Protein AF-K1ZQH6-F1 (afdb_monomer)

Solvent-accessible surface area (backbone atoms only — not comparable to full-atom values): 9332 Å² total; per-residue (Å²): 112,68,48,61,53,47,40,69,63,75,74,43,60,56,87,52,46,42,58,53,51,51,49,51,51,51,54,51,51,49,53,49,52,50,52,50,52,51,50,52,52,48,38,56,71,77,46,41,69,78,79,66,68,82,82,70,92,62,77,78,71,56,63,78,74,48,47,60,57,56,50,51,53,50,51,47,43,30,69,73,46,50,68,69,58,80,89,64,76,47,78,62,54,52,49,26,56,75,70,65,44,54,77,60,64,73,70,72,76,58,100,73,62,81,43,56,95,34,39,41,100,88,47,92,48,67,59,62,19,29,37,51,44,40,50,53,50,51,52,53,55,50,50,52,53,52,50,52,52,52,54,54,50,56,61,74,78,106

Structure (mmCIF, N/CA/C/O backbone):
data_AF-K1ZQH6-F1
#
_entry.id   AF-K1ZQH6-F1
#
loop_
_atom_site.group_PDB
_atom_site.id
_atom_site.type_symbol
_atom_site.label_atom_id
_atom_site.label_alt_id
_atom_site.label_comp_id
_atom_site.label_asym_id
_atom_site.label_entity_id
_atom_site.label_seq_id
_atom_site.pdbx_PDB_ins_code
_atom_site.Cartn_x
_atom_site.Cartn_y
_atom_site.Cartn_z
_atom_site.occupancy
_atom_site.B_iso_or_equiv
_atom_site.auth_seq_id
_atom_site.auth_comp_id
_atom_site.auth_asym_id
_atom_site.auth_atom_id
_atom_site.pdbx_PDB_model_num
ATOM 1 N N . MET A 1 1 ? 2.237 8.473 -9.699 1.00 52.34 1 MET A N 1
ATOM 2 C CA . MET A 1 1 ? 3.305 9.483 -9.895 1.00 52.34 1 MET A CA 1
ATOM 3 C C . MET A 1 1 ? 4.466 8.962 -10.744 1.00 52.34 1 MET A C 1
ATOM 5 O O . MET A 1 1 ? 4.868 9.684 -11.643 1.00 52.34 1 MET A O 1
ATOM 9 N N . CYS A 1 2 ? 4.943 7.722 -10.564 1.00 55.31 2 CYS A N 1
ATOM 10 C CA . CYS A 1 2 ? 6.071 7.179 -11.346 1.00 55.31 2 CYS A CA 1
ATOM 11 C C . CYS A 1 2 ? 5.850 7.151 -12.872 1.00 55.31 2 CYS A C 1
ATOM 13 O O . CYS A 1 2 ? 6.738 7.554 -13.609 1.00 55.31 2 CYS A O 1
ATOM 15 N N . ALA A 1 3 ? 4.654 6.781 -13.353 1.00 56.84 3 ALA A N 1
ATOM 16 C CA . ALA A 1 3 ? 4.345 6.769 -14.792 1.00 56.84 3 ALA A CA 1
ATOM 17 C C . ALA A 1 3 ? 4.436 8.161 -15.449 1.00 56.84 3 ALA A C 1
ATOM 19 O O . ALA A 1 3 ? 4.923 8.288 -16.565 1.00 56.84 3 ALA A O 1
ATOM 20 N N . GLY A 1 4 ? 4.002 9.210 -14.741 1.00 56.69 4 GLY A N 1
ATOM 21 C CA . GLY A 1 4 ? 4.079 10.586 -15.238 1.00 56.69 4 GLY A CA 1
ATOM 22 C C . GLY A 1 4 ? 5.514 11.106 -15.293 1.00 56.69 4 GLY A C 1
ATOM 23 O O . GLY A 1 4 ? 5.867 11.794 -16.239 1.00 56.69 4 GLY A O 1
ATOM 24 N N . LEU A 1 5 ? 6.356 10.734 -14.322 1.00 63.59 5 LEU A N 1
ATOM 25 C CA . LEU A 1 5 ? 7.774 11.109 -14.302 1.00 63.59 5 LEU A CA 1
ATOM 26 C C . LEU A 1 5 ? 8.579 10.392 -15.400 1.00 63.59 5 LEU A C 1
ATOM 28 O O . LEU A 1 5 ? 9.369 11.042 -16.073 1.00 63.59 5 LEU A O 1
ATOM 32 N N . LEU A 1 6 ? 8.326 9.097 -15.628 1.00 62.53 6 LEU A N 1
ATOM 33 C CA . LEU A 1 6 ? 8.947 8.298 -16.702 1.00 62.53 6 LEU A CA 1
ATOM 34 C C . LEU A 1 6 ? 8.568 8.767 -18.107 1.00 62.53 6 LEU A C 1
ATOM 36 O O . LEU A 1 6 ? 9.364 8.700 -19.039 1.00 62.53 6 LEU A O 1
ATOM 40 N N . ALA A 1 7 ? 7.332 9.222 -18.268 1.00 56.56 7 ALA A N 1
ATOM 41 C CA . ALA A 1 7 ? 6.859 9.692 -19.556 1.00 56.56 7 ALA A CA 1
ATOM 42 C C . ALA A 1 7 ? 7.233 11.169 -19.811 1.00 56.56 7 ALA A C 1
ATOM 44 O O . ALA A 1 7 ? 7.323 11.589 -20.960 1.00 56.56 7 ALA A O 1
ATOM 45 N N . LEU A 1 8 ? 7.528 11.945 -18.758 1.00 63.69 8 LEU A N 1
ATOM 46 C CA . LEU A 1 8 ? 8.132 13.281 -18.860 1.00 63.69 8 LEU A CA 1
ATOM 47 C C . LEU A 1 8 ? 9.655 13.240 -19.069 1.00 63.69 8 LEU A C 1
ATOM 49 O O . LEU A 1 8 ? 10.210 14.211 -19.578 1.00 63.69 8 LEU A O 1
ATOM 53 N N . SER A 1 9 ? 10.341 12.145 -18.716 1.00 65.12 9 SER A N 1
ATOM 54 C CA . SER A 1 9 ? 11.794 12.008 -18.912 1.00 65.12 9 SER A CA 1
ATOM 55 C C . SER A 1 9 ? 12.209 11.725 -20.359 1.00 65.12 9 SER A C 1
ATOM 57 O O . SER A 1 9 ? 13.403 11.628 -20.628 1.00 65.12 9 SER A O 1
ATOM 59 N N . ASN A 1 10 ? 11.258 11.622 -21.300 1.00 65.94 10 ASN A N 1
ATOM 60 C CA . ASN A 1 10 ? 11.498 11.338 -22.725 1.00 65.94 10 ASN A CA 1
ATOM 61 C C . ASN A 1 10 ? 12.263 10.018 -22.982 1.00 65.94 10 ASN A C 1
ATOM 63 O O . ASN A 1 10 ? 12.812 9.801 -24.058 1.00 65.94 10 ASN A O 1
ATOM 67 N N . THR A 1 11 ? 12.318 9.139 -21.976 1.00 67.88 11 THR A N 1
ATOM 68 C CA . THR A 1 11 ? 13.038 7.859 -22.009 1.00 67.88 11 THR A CA 1
ATOM 69 C C . THR A 1 11 ? 12.172 6.712 -22.525 1.00 67.88 11 THR A C 1
ATOM 71 O O . THR A 1 11 ? 12.709 5.740 -23.044 1.00 67.88 11 THR A O 1
ATOM 74 N N . VAL A 1 12 ? 10.845 6.797 -22.364 1.00 66.31 12 VAL A N 1
ATOM 75 C CA . VAL A 1 12 ? 9.871 5.795 -22.828 1.00 66.31 12 VAL A CA 1
ATOM 76 C C . VAL A 1 12 ? 8.623 6.514 -23.339 1.00 66.31 12 VAL A C 1
ATOM 78 O O . VAL A 1 12 ? 8.140 7.445 -22.693 1.00 66.31 12 VAL A O 1
ATOM 81 N N . ASP A 1 13 ? 8.082 6.064 -24.473 1.00 73.75 13 ASP A N 1
ATOM 82 C CA . ASP A 1 13 ? 6.865 6.630 -25.056 1.00 73.75 13 ASP A CA 1
ATOM 83 C C . ASP A 1 13 ? 5.675 6.572 -24.088 1.00 73.75 13 ASP A C 1
ATOM 85 O O . ASP A 1 13 ? 5.386 5.542 -23.463 1.00 73.75 13 ASP A O 1
ATOM 89 N N . TRP A 1 14 ? 4.916 7.674 -24.028 1.00 68.81 14 TRP A N 1
ATOM 90 C CA . TRP A 1 14 ? 3.708 7.796 -23.200 1.00 68.81 14 TRP A CA 1
ATOM 91 C C . TRP A 1 14 ? 2.701 6.672 -23.485 1.00 68.81 14 TRP A C 1
ATOM 93 O O . TRP A 1 14 ? 2.070 6.143 -22.570 1.00 68.81 14 TRP A O 1
ATOM 103 N N . GLY A 1 15 ? 2.601 6.261 -24.754 1.00 75.44 15 GLY A N 1
ATOM 104 C CA . GLY A 1 15 ? 1.728 5.179 -25.209 1.00 75.44 15 GLY A CA 1
ATOM 105 C C . GLY A 1 15 ? 2.089 3.793 -24.669 1.00 75.44 15 GLY A C 1
ATOM 106 O O . GLY A 1 15 ? 1.273 2.887 -24.783 1.00 75.44 15 GLY A O 1
ATOM 107 N N . ILE A 1 16 ? 3.266 3.623 -24.063 1.00 73.44 16 ILE A N 1
ATOM 108 C CA . ILE A 1 16 ? 3.741 2.345 -23.518 1.00 73.44 16 ILE A CA 1
ATOM 109 C C . ILE A 1 16 ? 3.821 2.417 -21.992 1.00 73.44 16 ILE A C 1
ATOM 111 O O . ILE A 1 16 ? 3.251 1.571 -21.300 1.00 73.44 16 ILE A O 1
ATOM 115 N N . ALA A 1 17 ? 4.465 3.454 -21.451 1.00 72.56 17 ALA A N 1
ATOM 116 C CA . ALA A 1 17 ? 4.683 3.588 -20.010 1.00 72.56 17 ALA A CA 1
ATOM 117 C C . ALA A 1 17 ? 3.370 3.737 -19.223 1.00 72.56 17 ALA A C 1
ATOM 119 O O . ALA A 1 17 ? 3.199 3.133 -18.160 1.00 72.56 17 ALA A O 1
ATOM 120 N N . PHE A 1 18 ? 2.426 4.523 -19.748 1.00 77.56 18 PHE A N 1
ATOM 121 C CA . PHE A 1 18 ? 1.151 4.771 -19.082 1.00 77.56 18 PHE A CA 1
ATOM 122 C C . PHE A 1 18 ? 0.270 3.513 -18.982 1.00 77.56 18 PHE A C 1
ATOM 124 O O . PHE A 1 18 ? -0.090 3.155 -17.858 1.00 77.56 18 PHE A O 1
ATOM 131 N N . PRO A 1 19 ? -0.066 2.803 -20.080 1.00 79.56 19 PRO A N 1
ATOM 132 C CA . PRO A 1 19 ? -0.894 1.602 -19.987 1.00 79.56 19 PRO A CA 1
ATOM 133 C C . PRO A 1 19 ? -0.204 0.461 -19.234 1.00 79.56 19 PRO A C 1
ATOM 135 O O . PRO A 1 19 ? -0.890 -0.270 -18.524 1.00 79.56 19 PRO A O 1
ATOM 138 N N . ALA A 1 20 ? 1.126 0.334 -19.311 1.00 76.94 20 ALA A N 1
ATOM 139 C CA . ALA A 1 20 ? 1.860 -0.652 -18.519 1.00 76.94 20 ALA A CA 1
ATOM 140 C C . ALA A 1 20 ? 1.685 -0.409 -17.010 1.00 76.94 20 ALA A C 1
ATOM 142 O O . ALA A 1 20 ? 1.255 -1.301 -16.276 1.00 76.94 20 ALA A O 1
ATOM 143 N N . MET A 1 21 ? 1.937 0.819 -16.543 1.00 77.94 21 MET A N 1
ATOM 144 C CA . MET A 1 21 ? 1.803 1.158 -15.123 1.00 77.94 21 MET A CA 1
ATOM 145 C C . MET A 1 21 ? 0.355 1.131 -14.642 1.00 77.94 21 MET A C 1
ATOM 147 O O . MET A 1 21 ? 0.084 0.607 -13.559 1.00 77.94 21 MET A O 1
ATOM 151 N N . ALA A 1 22 ? -0.573 1.667 -15.437 1.00 80.81 22 ALA A N 1
ATOM 152 C CA . ALA A 1 22 ? -1.996 1.644 -15.125 1.00 80.81 22 ALA A CA 1
ATOM 153 C C . ALA A 1 22 ? -2.541 0.209 -15.087 1.00 80.81 22 ALA A C 1
ATOM 155 O O . ALA A 1 22 ? -3.301 -0.121 -14.184 1.00 80.81 22 ALA A O 1
ATOM 156 N N . GLY A 1 23 ? -2.118 -0.658 -16.012 1.00 83.25 23 GLY A N 1
ATOM 157 C CA . GLY A 1 23 ? -2.532 -2.059 -16.068 1.00 83.25 23 GLY A CA 1
ATOM 158 C C . GLY A 1 23 ? -2.061 -2.861 -14.856 1.00 83.25 23 GLY A C 1
ATOM 159 O O . GLY A 1 23 ? -2.865 -3.546 -14.224 1.00 83.25 23 GLY A O 1
ATOM 160 N N . VAL A 1 24 ? -0.788 -2.722 -14.472 1.00 78.81 24 VAL A N 1
ATOM 161 C CA . VAL A 1 24 ? -0.254 -3.375 -13.266 1.00 78.81 24 VAL A CA 1
ATOM 162 C C . VAL A 1 24 ? -0.976 -2.874 -12.010 1.00 78.81 24 VAL A C 1
ATOM 164 O O . VAL A 1 24 ? -1.400 -3.686 -11.191 1.00 78.81 24 VAL A O 1
ATOM 167 N N . HIS A 1 25 ? -1.197 -1.561 -11.876 1.00 79.50 25 HIS A N 1
ATOM 168 C CA . HIS A 1 25 ? -1.923 -1.008 -10.724 1.00 79.50 25 HIS A CA 1
ATOM 169 C C . HIS A 1 25 ? -3.396 -1.418 -10.701 1.00 79.50 25 HIS A C 1
ATOM 171 O O . HIS A 1 25 ? -3.935 -1.661 -9.627 1.00 79.50 25 HIS A O 1
ATOM 177 N N . ALA A 1 26 ? -4.048 -1.530 -11.859 1.00 84.19 26 ALA A N 1
ATOM 178 C CA . ALA A 1 26 ? -5.420 -2.014 -11.942 1.00 84.19 26 ALA A CA 1
ATOM 179 C C . ALA A 1 26 ? -5.522 -3.475 -11.486 1.00 84.19 26 ALA A C 1
ATOM 181 O O . ALA A 1 26 ? -6.443 -3.824 -10.750 1.00 84.19 26 ALA A O 1
ATOM 182 N N . LEU A 1 27 ? -4.558 -4.319 -11.869 1.00 84.44 27 LEU A N 1
ATOM 183 C CA . LEU A 1 27 ? -4.507 -5.713 -11.433 1.00 84.44 27 LEU A CA 1
ATOM 184 C C . LEU A 1 27 ? -4.261 -5.830 -9.921 1.00 84.44 27 LEU A C 1
ATOM 186 O O . LEU A 1 27 ? -4.960 -6.586 -9.247 1.00 84.44 27 LEU A O 1
ATOM 190 N N . ILE A 1 28 ? -3.310 -5.057 -9.385 1.00 84.00 28 ILE A N 1
ATOM 191 C CA . ILE A 1 28 ? -3.037 -5.000 -7.940 1.00 84.00 28 ILE A CA 1
ATOM 192 C C . ILE A 1 28 ? -4.284 -4.516 -7.191 1.00 84.00 28 ILE A C 1
ATOM 194 O O . ILE A 1 28 ? -4.747 -5.192 -6.274 1.00 84.00 28 ILE A O 1
ATOM 198 N N . GLY A 1 29 ? -4.885 -3.410 -7.636 1.00 86.75 29 GLY A N 1
ATOM 199 C CA . GLY A 1 29 ? -6.087 -2.842 -7.028 1.00 86.75 29 GLY A CA 1
ATOM 200 C C . GLY A 1 29 ? -7.287 -3.791 -7.070 1.00 86.75 29 GLY A C 1
ATOM 201 O O . GLY A 1 29 ? -8.068 -3.834 -6.124 1.00 86.75 29 GLY A O 1
ATOM 202 N N . MET A 1 30 ? -7.419 -4.608 -8.120 1.00 92.94 30 MET A N 1
ATOM 203 C CA . MET A 1 30 ? -8.435 -5.663 -8.1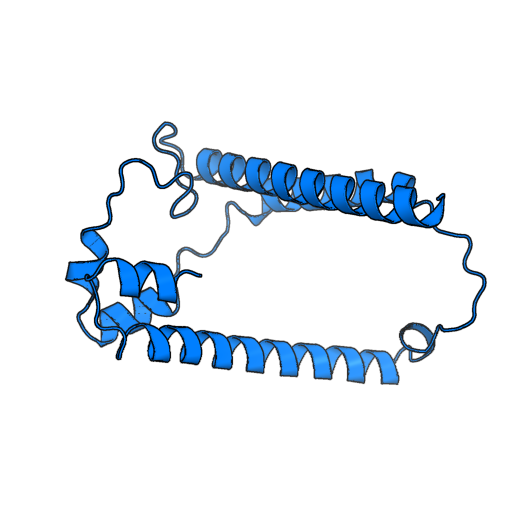81 1.00 92.94 30 MET A CA 1
ATOM 204 C C . MET A 1 30 ? -8.200 -6.734 -7.109 1.00 92.94 30 MET A C 1
ATOM 206 O O . MET A 1 30 ? -9.139 -7.139 -6.425 1.00 92.94 30 MET A O 1
ATOM 210 N N . GLY A 1 31 ? -6.953 -7.181 -6.939 1.00 90.69 31 GLY A N 1
ATOM 211 C CA . GLY A 1 31 ? -6.585 -8.134 -5.892 1.00 90.69 31 GLY A CA 1
ATOM 212 C C . GLY A 1 31 ? -6.880 -7.593 -4.493 1.00 90.69 31 GLY A C 1
ATOM 213 O O . GLY A 1 31 ? -7.512 -8.277 -3.688 1.00 90.69 31 GLY A O 1
ATOM 214 N N . GLU A 1 32 ? -6.499 -6.343 -4.230 1.00 91.31 32 GLU A N 1
ATOM 215 C CA . GLU A 1 32 ? -6.800 -5.659 -2.970 1.00 91.31 32 GLU A CA 1
ATOM 216 C C . GLU A 1 32 ? -8.308 -5.546 -2.736 1.00 91.31 32 GLU A C 1
ATOM 218 O O . GLU A 1 32 ? -8.785 -5.936 -1.672 1.00 91.31 32 GLU A O 1
ATOM 223 N N . ALA A 1 33 ? -9.081 -5.113 -3.736 1.00 91.50 33 ALA A N 1
ATOM 224 C CA . ALA A 1 33 ? -10.534 -5.004 -3.628 1.00 91.50 33 ALA A CA 1
ATOM 225 C C . ALA A 1 33 ? -11.192 -6.354 -3.301 1.00 91.50 33 ALA A C 1
ATOM 227 O O . ALA A 1 33 ? -12.075 -6.422 -2.440 1.00 91.50 33 ALA A O 1
ATOM 228 N N . LEU A 1 34 ? -10.739 -7.441 -3.934 1.00 96.25 34 LEU A N 1
ATOM 229 C CA . LEU A 1 34 ? -11.225 -8.789 -3.643 1.00 96.25 34 LEU A CA 1
ATOM 230 C C . LEU A 1 34 ? -10.892 -9.207 -2.208 1.00 96.25 34 LEU A C 1
ATOM 232 O O . LEU A 1 34 ? -11.794 -9.633 -1.482 1.00 96.25 34 LEU A O 1
ATOM 236 N N . ILE A 1 35 ? -9.644 -9.028 -1.768 1.00 94.44 35 ILE A N 1
ATOM 237 C CA . ILE A 1 35 ? -9.21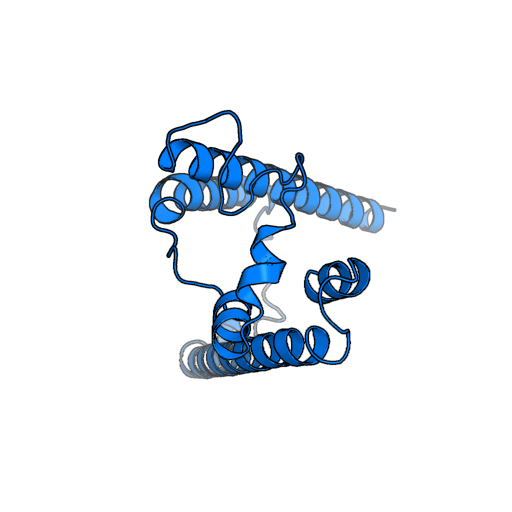7 -9.348 -0.398 1.00 94.44 35 ILE A CA 1
ATOM 238 C C . ILE A 1 35 ? -10.024 -8.533 0.620 1.00 94.44 35 ILE A C 1
ATOM 240 O O . ILE A 1 35 ? -10.569 -9.096 1.571 1.00 94.44 35 ILE A O 1
ATOM 244 N N . THR A 1 36 ? -10.167 -7.225 0.407 1.00 93.44 36 THR A N 1
ATOM 245 C CA . THR A 1 36 ? -10.952 -6.343 1.276 1.00 93.44 36 THR A CA 1
ATOM 246 C C . THR A 1 36 ? -12.414 -6.773 1.326 1.00 93.44 36 THR A C 1
ATOM 248 O O . THR A 1 36 ? -12.976 -6.880 2.416 1.00 93.44 36 THR A O 1
ATOM 251 N N . SER A 1 37 ? -13.030 -7.079 0.181 1.00 93.31 37 SER A N 1
ATOM 252 C CA . SER A 1 37 ? -14.422 -7.537 0.135 1.00 93.31 37 SER A CA 1
ATOM 253 C C . SER A 1 37 ? -14.621 -8.852 0.893 1.00 93.31 37 SER A C 1
ATOM 255 O O . SER A 1 37 ? -15.605 -8.997 1.622 1.00 93.31 37 SER A O 1
ATOM 257 N N . LEU A 1 38 ? -13.664 -9.781 0.800 1.00 94.19 38 LEU A N 1
ATOM 258 C CA . LEU A 1 38 ? -13.693 -11.052 1.516 1.00 94.19 38 LEU A CA 1
ATOM 259 C C . LEU A 1 38 ? -13.569 -10.837 3.027 1.00 94.19 38 LEU A C 1
ATOM 261 O O . LEU A 1 38 ? -14.350 -11.409 3.786 1.00 94.19 38 LEU A O 1
ATOM 265 N N . ILE A 1 39 ? -12.639 -9.982 3.460 1.00 94.69 39 ILE A N 1
ATOM 266 C CA . ILE A 1 39 ? -12.453 -9.636 4.875 1.00 94.69 39 ILE A CA 1
ATOM 267 C C . ILE A 1 39 ? -13.714 -8.973 5.430 1.00 94.69 39 ILE A C 1
ATOM 269 O O . ILE A 1 39 ? -14.216 -9.404 6.466 1.00 94.69 39 ILE A O 1
ATOM 273 N N . ILE A 1 40 ? -14.267 -7.972 4.737 1.00 92.75 40 ILE A N 1
ATOM 274 C CA . ILE A 1 40 ? -15.501 -7.296 5.164 1.00 92.75 40 ILE A CA 1
ATOM 275 C C . ILE A 1 40 ? -16.653 -8.301 5.238 1.00 92.75 40 ILE A C 1
ATOM 277 O O . ILE A 1 40 ? -17.373 -8.334 6.233 1.00 92.75 40 ILE A O 1
ATOM 281 N N . THR A 1 41 ? -16.799 -9.169 4.236 1.00 92.06 41 THR A N 1
ATOM 282 C CA . THR A 1 41 ? -17.843 -10.203 4.224 1.00 92.06 41 THR A CA 1
ATOM 283 C C . THR A 1 41 ? -17.677 -11.179 5.390 1.00 92.06 41 THR A C 1
ATOM 285 O O . THR A 1 41 ? -18.653 -11.494 6.067 1.00 92.06 41 THR A O 1
ATOM 288 N N . ALA A 1 42 ? -16.455 -11.633 5.675 1.00 91.12 42 ALA A N 1
ATOM 289 C CA . ALA A 1 42 ? -16.169 -12.507 6.810 1.00 91.12 42 ALA A CA 1
ATOM 290 C C . ALA A 1 42 ? -16.455 -11.815 8.152 1.00 91.12 42 ALA A C 1
ATOM 292 O O . ALA A 1 42 ? -17.085 -12.409 9.027 1.00 91.12 42 ALA A O 1
ATOM 293 N N . LEU A 1 43 ? -16.073 -10.544 8.306 1.00 91.81 43 LEU A N 1
ATOM 294 C CA . LEU A 1 43 ? -16.375 -9.754 9.501 1.00 91.81 43 LEU A CA 1
ATOM 295 C C . LEU A 1 43 ? -17.882 -9.580 9.695 1.00 91.81 43 LEU A C 1
ATOM 297 O O . LEU A 1 43 ? -18.370 -9.797 10.798 1.00 91.81 43 LEU A O 1
ATOM 301 N N . LEU A 1 44 ? -18.633 -9.301 8.628 1.00 91.12 44 LEU A N 1
ATOM 302 C CA . LEU A 1 44 ? -20.096 -9.222 8.677 1.00 91.12 44 LEU A CA 1
ATOM 303 C C . LEU A 1 44 ? -20.759 -10.553 9.067 1.00 91.12 44 LEU A C 1
ATOM 305 O O . LEU A 1 44 ? -21.869 -10.551 9.591 1.00 91.12 44 LEU A O 1
ATOM 309 N N . ARG A 1 45 ? -20.097 -11.692 8.833 1.00 91.25 45 ARG A N 1
ATOM 310 C CA . ARG A 1 45 ? -20.591 -13.020 9.231 1.00 91.25 45 ARG A CA 1
ATOM 311 C C . ARG A 1 45 ? -20.210 -13.403 10.662 1.00 91.25 45 ARG A C 1
ATOM 313 O O . ARG A 1 45 ? -21.005 -14.060 11.324 1.00 91.25 45 ARG A O 1
ATOM 320 N N . ILE A 1 46 ? -19.010 -13.037 11.118 1.00 93.75 46 ILE A N 1
ATOM 321 C CA . ILE A 1 46 ? -18.458 -13.474 12.415 1.00 93.75 46 ILE A CA 1
ATOM 322 C C . ILE A 1 46 ? -18.757 -12.458 13.529 1.00 93.75 46 ILE A C 1
ATOM 324 O O . ILE A 1 46 ? -19.060 -12.854 14.652 1.00 93.75 46 ILE A O 1
ATOM 328 N N . ARG A 1 47 ? -18.636 -11.159 13.232 1.00 88.75 47 ARG A N 1
ATOM 329 C CA . ARG A 1 47 ? -18.752 -10.025 14.169 1.00 88.75 47 ARG A CA 1
ATOM 330 C C . ARG A 1 47 ? -19.394 -8.805 13.467 1.00 88.75 47 ARG A C 1
ATOM 332 O O . ARG A 1 47 ? -18.724 -7.773 13.322 1.00 88.75 47 ARG A O 1
ATOM 339 N N . PRO A 1 48 ? -20.652 -8.883 12.984 1.00 82.69 48 PRO A N 1
ATOM 340 C CA . PRO A 1 48 ? -21.308 -7.764 12.292 1.00 82.69 48 PRO A CA 1
ATOM 341 C C . PRO A 1 48 ? -21.323 -6.474 13.121 1.00 82.69 48 PRO A C 1
ATOM 343 O O . PRO A 1 48 ? -21.273 -5.377 12.562 1.00 82.69 48 PRO A O 1
ATOM 346 N N . GLU A 1 49 ? -21.296 -6.598 14.449 1.00 81.50 49 GLU A N 1
ATOM 347 C CA . GLU A 1 49 ? -21.266 -5.483 15.388 1.00 81.50 49 GLU A CA 1
ATOM 348 C C . GLU A 1 49 ? -20.033 -4.573 15.268 1.00 81.50 49 GLU A C 1
ATOM 350 O O . GLU A 1 49 ? -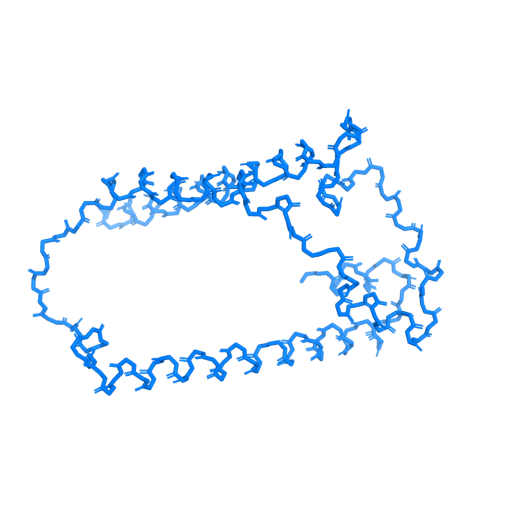20.096 -3.449 15.754 1.00 81.50 49 GLU A O 1
ATOM 355 N N . LEU A 1 50 ? -18.937 -5.021 14.639 1.00 78.38 50 LEU A N 1
ATOM 356 C CA . LEU A 1 50 ? -17.745 -4.194 14.388 1.00 78.38 50 LEU A CA 1
ATOM 357 C C . LEU A 1 50 ? -17.914 -3.259 13.184 1.00 78.38 50 LEU A C 1
ATOM 359 O O . LEU A 1 50 ? -17.229 -2.242 13.092 1.00 78.38 50 LEU A O 1
ATOM 363 N N . VAL A 1 51 ? -18.807 -3.608 12.255 1.00 77.56 51 VAL A N 1
ATOM 364 C CA . VAL A 1 51 ? -19.049 -2.845 11.021 1.00 77.56 51 VAL A CA 1
ATOM 365 C C . VAL A 1 51 ? -20.239 -1.902 11.195 1.00 77.56 51 VAL A C 1
ATOM 367 O O . VAL A 1 51 ? -20.241 -0.802 10.651 1.00 77.56 51 VAL A O 1
ATOM 370 N N . THR A 1 52 ? -21.238 -2.299 11.989 1.00 71.56 52 THR A N 1
ATOM 371 C CA . THR A 1 52 ? -22.476 -1.533 12.204 1.00 71.56 52 THR A CA 1
ATOM 372 C C . THR A 1 52 ? -22.455 -0.641 13.447 1.00 71.56 52 THR A C 1
ATOM 374 O O . THR A 1 52 ? -23.497 -0.106 13.824 1.00 71.56 52 THR A O 1
ATOM 377 N N . SER A 1 53 ? -21.318 -0.491 14.132 1.00 60.19 53 SER A N 1
ATOM 378 C CA . SER A 1 53 ? -21.198 0.362 15.322 1.00 60.19 53 SER A CA 1
ATOM 379 C C . SER A 1 53 ? -21.350 1.846 14.966 1.00 60.19 53 SER A C 1
ATOM 381 O O . SER A 1 53 ? -20.358 2.547 14.790 1.00 60.19 53 SER A O 1
ATOM 383 N N . HIS A 1 54 ? -22.594 2.322 14.854 1.00 56.41 54 HIS A N 1
ATOM 384 C CA . HIS A 1 54 ? -22.901 3.735 14.620 1.00 56.41 54 HIS A CA 1
ATOM 385 C C . HIS A 1 54 ? -23.316 4.505 15.885 1.00 56.41 54 HIS A C 1
ATOM 387 O O . HIS A 1 54 ? -23.182 5.715 15.891 1.00 56.41 54 HIS A O 1
ATOM 393 N N . ASP A 1 55 ? -23.694 3.840 16.989 1.00 55.91 55 ASP A N 1
ATOM 394 C CA . ASP A 1 55 ? -24.236 4.533 18.178 1.00 55.91 55 ASP A CA 1
ATOM 395 C C . ASP A 1 55 ? -23.864 3.877 19.521 1.00 55.91 55 ASP A C 1
ATOM 397 O O . ASP A 1 55 ? -24.701 3.694 20.407 1.00 55.91 55 ASP A O 1
ATOM 401 N N . ARG A 1 56 ? -22.597 3.498 19.726 1.00 53.41 56 ARG A N 1
ATOM 402 C CA . ARG A 1 56 ? -22.113 3.291 21.103 1.00 53.41 56 ARG A CA 1
ATOM 403 C C . ARG A 1 56 ? -21.370 4.548 21.542 1.00 53.41 56 ARG A C 1
ATOM 405 O O . ARG A 1 56 ? -20.434 4.929 20.838 1.00 53.41 56 ARG A O 1
ATOM 412 N N . PRO A 1 57 ? -21.704 5.165 22.694 1.00 53.72 57 PRO A N 1
ATOM 413 C CA . PRO A 1 57 ? -20.805 6.100 23.356 1.00 53.72 57 PRO A CA 1
ATOM 414 C C . PRO A 1 57 ? -19.582 5.305 23.825 1.00 53.72 57 PRO A C 1
ATOM 416 O O . PRO A 1 57 ? -19.472 4.880 24.973 1.00 53.72 57 PRO A O 1
ATOM 419 N N . CYS A 1 58 ? -18.683 5.011 22.889 1.00 56.56 58 CYS A N 1
ATOM 420 C CA . CYS A 1 58 ? -17.378 4.475 23.202 1.00 56.56 58 CYS A CA 1
ATOM 421 C C . CYS A 1 58 ? -16.663 5.551 24.022 1.00 56.56 58 CYS A C 1
ATOM 423 O O . CYS A 1 58 ? -16.682 6.716 23.609 1.00 56.56 58 CYS A O 1
ATOM 425 N N . PRO A 1 59 ? -16.031 5.212 25.162 1.00 59.91 59 PRO A N 1
ATOM 426 C CA . PRO A 1 59 ? -15.129 6.149 25.810 1.00 59.91 59 PRO A CA 1
ATOM 427 C C . PRO A 1 59 ? -14.142 6.585 24.735 1.00 59.91 59 PRO A C 1
ATOM 429 O O . PRO A 1 59 ? -13.510 5.726 24.119 1.00 59.91 59 PRO A O 1
ATOM 432 N N . ALA A 1 60 ? -14.109 7.887 24.432 1.00 60.78 60 ALA A N 1
ATOM 433 C CA . ALA A 1 60 ? -13.250 8.434 23.397 1.00 60.78 60 ALA A CA 1
ATOM 434 C C . ALA A 1 60 ? -11.834 7.950 23.699 1.00 60.78 60 ALA A C 1
ATOM 436 O O . ALA A 1 60 ? -11.211 8.411 24.660 1.00 60.78 60 ALA A O 1
ATOM 437 N N . LEU A 1 61 ? -11.367 6.945 22.949 1.00 60.12 61 LEU A N 1
ATOM 438 C CA . LEU A 1 61 ? -10.031 6.420 23.144 1.00 60.12 61 LEU A CA 1
ATOM 439 C C . LEU A 1 61 ? -9.126 7.623 22.942 1.00 60.12 61 LEU A C 1
ATOM 441 O O . LEU A 1 61 ? -9.211 8.292 21.913 1.00 60.12 61 LEU A O 1
ATOM 445 N N . ASN A 1 62 ? -8.332 7.959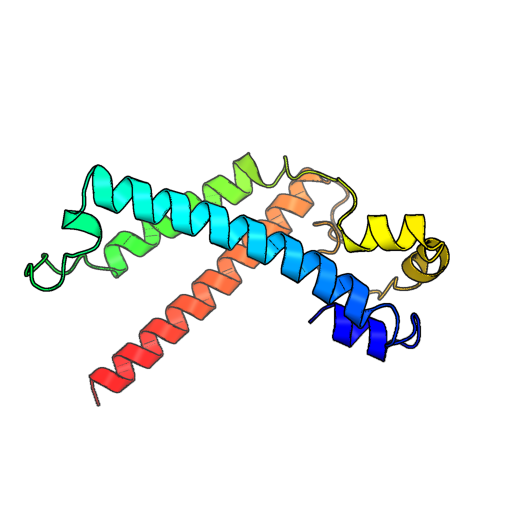 23.953 1.00 69.75 62 ASN A N 1
ATOM 446 C CA . ASN A 1 62 ? -7.479 9.124 23.861 1.00 69.75 62 ASN A CA 1
ATOM 447 C C . ASN A 1 62 ? -6.468 8.849 22.744 1.00 69.75 62 ASN A C 1
ATOM 449 O O . ASN A 1 62 ? -5.488 8.139 22.959 1.00 69.75 62 ASN A O 1
ATOM 453 N N . SER A 1 63 ? -6.703 9.378 21.541 1.00 66.06 63 SER A N 1
ATOM 454 C CA . SER A 1 63 ? -5.859 9.124 20.368 1.00 66.06 63 SER A CA 1
ATOM 455 C C . SER A 1 63 ? -4.401 9.506 20.636 1.00 66.06 63 SER A C 1
ATOM 457 O O . SER A 1 63 ? -3.487 8.914 20.068 1.00 66.06 63 SER A O 1
ATOM 459 N N . ARG A 1 64 ? -4.168 10.438 21.574 1.00 68.19 64 ARG A N 1
ATOM 460 C CA . ARG A 1 64 ? -2.829 10.803 22.055 1.00 68.19 64 ARG A CA 1
ATOM 461 C C . ARG A 1 64 ? -2.166 9.699 22.881 1.00 68.19 64 ARG A C 1
ATOM 463 O O . ARG A 1 64 ? -0.952 9.562 22.816 1.00 68.19 64 ARG A O 1
ATOM 470 N N . ALA A 1 65 ? -2.939 8.907 23.621 1.00 75.31 65 ALA A N 1
ATOM 471 C CA . ALA A 1 65 ? -2.448 7.735 24.344 1.00 75.31 65 ALA A CA 1
ATOM 472 C C . ALA A 1 65 ? -2.188 6.540 23.410 1.00 75.31 65 ALA A C 1
ATOM 474 O O . ALA A 1 65 ? -1.348 5.706 23.726 1.00 75.31 65 ALA A O 1
ATOM 475 N N . LEU A 1 66 ? -2.855 6.472 22.249 1.00 74.56 66 LEU A N 1
ATOM 476 C CA . LEU A 1 66 ? -2.660 5.398 21.264 1.00 74.56 66 LEU A CA 1
ATOM 477 C C . LEU A 1 66 ? -1.481 5.654 20.304 1.00 74.56 66 LEU A C 1
ATOM 479 O O . LEU A 1 66 ? -0.847 4.713 19.828 1.00 74.56 66 LEU A O 1
ATOM 483 N N . ALA A 1 67 ? -1.151 6.926 20.060 1.00 79.00 67 ALA A N 1
ATOM 484 C CA . ALA A 1 67 ? -0.032 7.351 19.218 1.00 79.00 67 ALA A CA 1
ATOM 485 C C . ALA A 1 67 ? 1.326 6.670 19.524 1.00 79.00 67 ALA A C 1
ATOM 487 O O . ALA A 1 67 ? 1.962 6.214 18.570 1.00 79.00 67 ALA A O 1
ATOM 488 N N . PRO A 1 68 ? 1.789 6.536 20.789 1.00 82.88 68 PRO A N 1
ATOM 489 C CA . PRO A 1 68 ? 3.065 5.874 21.071 1.00 82.88 68 PRO A CA 1
ATOM 490 C C . PRO A 1 68 ? 3.055 4.387 20.704 1.00 82.88 68 PRO A C 1
ATOM 492 O O . PRO A 1 68 ? 4.057 3.881 20.208 1.00 82.88 68 PRO A O 1
ATOM 495 N N . TYR A 1 69 ? 1.927 3.690 20.873 1.00 82.62 69 TYR A N 1
ATOM 496 C CA . TYR A 1 69 ? 1.816 2.280 20.490 1.00 82.62 69 TYR A CA 1
ATOM 497 C C . TYR A 1 69 ? 1.922 2.100 18.974 1.00 82.62 69 TYR A C 1
ATOM 499 O O . TYR A 1 69 ? 2.652 1.226 18.512 1.00 82.62 69 TYR A O 1
ATOM 507 N N . GLY A 1 70 ? 1.260 2.962 18.194 1.00 81.81 70 GLY A N 1
ATOM 508 C CA . GLY A 1 70 ? 1.373 2.947 16.732 1.00 81.81 70 GLY A CA 1
ATOM 509 C C . GLY A 1 70 ? 2.800 3.223 16.247 1.00 81.81 70 GLY A C 1
ATOM 510 O O . GLY A 1 70 ? 3.292 2.544 15.341 1.00 81.81 70 GLY A O 1
ATOM 511 N N . LEU A 1 71 ? 3.493 4.167 16.891 1.00 83.94 71 LEU A N 1
ATOM 512 C CA . LEU A 1 71 ? 4.892 4.467 16.588 1.00 83.94 71 LEU A CA 1
ATOM 513 C C . LEU A 1 71 ? 5.814 3.285 16.923 1.00 83.94 71 LEU A C 1
ATOM 515 O O . LEU A 1 71 ? 6.659 2.932 16.106 1.00 83.94 71 LEU A O 1
ATOM 519 N N . LEU A 1 72 ? 5.625 2.643 18.080 1.00 86.50 72 LEU A N 1
ATOM 520 C CA . LEU A 1 72 ? 6.405 1.469 18.488 1.00 86.50 72 LEU A CA 1
ATOM 521 C C . LEU A 1 72 ? 6.219 0.292 17.527 1.00 86.50 72 LEU A C 1
ATOM 523 O O . LEU A 1 72 ? 7.203 -0.329 17.133 1.00 86.50 72 LEU A O 1
ATOM 527 N N . ILE A 1 73 ? 4.981 0.012 17.112 1.00 87.19 73 ILE A N 1
ATOM 528 C CA . ILE A 1 73 ? 4.689 -1.048 16.135 1.00 87.19 73 ILE A CA 1
ATOM 529 C C . ILE A 1 73 ? 5.374 -0.739 14.800 1.00 87.19 73 ILE A C 1
ATOM 531 O O . ILE A 1 73 ? 6.033 -1.609 14.233 1.00 87.19 73 ILE A O 1
ATOM 535 N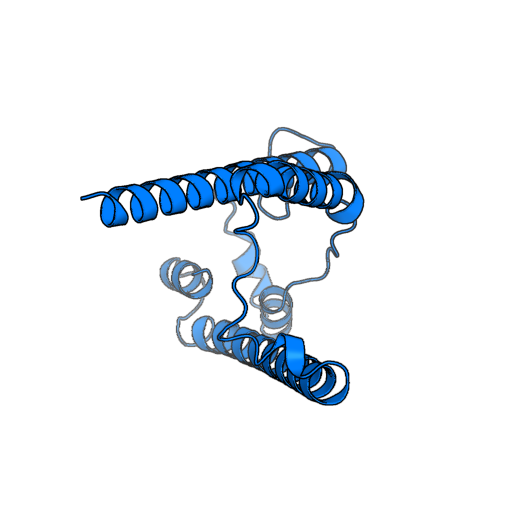 N . SER A 1 74 ? 5.274 0.505 14.323 1.00 81.25 74 SER A N 1
ATOM 536 C CA . SER A 1 74 ? 5.897 0.931 13.063 1.00 81.25 74 SER A CA 1
ATOM 537 C C . SER A 1 74 ? 7.425 0.836 13.122 1.00 81.25 74 SER A C 1
ATOM 539 O O . SER A 1 74 ? 8.051 0.327 12.195 1.00 81.25 74 SER A O 1
ATOM 541 N N . ALA A 1 75 ? 8.029 1.268 14.232 1.00 83.06 75 ALA A N 1
ATOM 542 C CA . ALA A 1 75 ? 9.467 1.160 14.460 1.00 83.06 75 ALA A CA 1
ATOM 543 C C . ALA A 1 75 ? 9.926 -0.305 14.519 1.00 83.06 75 ALA A C 1
ATOM 545 O O . ALA A 1 75 ? 10.940 -0.655 13.918 1.00 83.06 75 ALA A O 1
ATOM 546 N N . GLY A 1 76 ? 9.156 -1.174 15.183 1.00 83.31 76 GLY A N 1
ATOM 547 C CA . GLY A 1 76 ? 9.407 -2.614 15.196 1.00 83.31 76 GLY A CA 1
ATOM 548 C C . GLY A 1 76 ? 9.346 -3.221 13.794 1.00 83.31 76 GLY A C 1
ATOM 549 O O . GLY A 1 76 ? 10.243 -3.966 13.407 1.00 83.31 76 GLY A O 1
ATOM 550 N N . LEU A 1 77 ? 8.345 -2.851 12.994 1.00 82.00 77 LEU A N 1
ATOM 551 C CA . LEU A 1 77 ? 8.220 -3.322 11.614 1.00 82.00 77 LEU A CA 1
ATOM 552 C C . LEU A 1 77 ? 9.427 -2.898 10.758 1.00 82.00 77 LEU A C 1
ATOM 554 O O . LEU A 1 77 ? 9.987 -3.714 10.028 1.00 82.00 77 LEU A O 1
ATOM 558 N N . VAL A 1 78 ? 9.877 -1.648 10.890 1.00 80.62 78 VAL A N 1
ATOM 559 C CA . VAL A 1 78 ? 11.072 -1.153 10.187 1.00 80.62 78 VAL A CA 1
ATOM 560 C C . VAL A 1 78 ? 12.335 -1.893 10.620 1.00 80.62 78 VAL A C 1
ATOM 562 O O . VAL A 1 78 ? 13.156 -2.234 9.777 1.00 80.62 78 VAL A O 1
ATOM 565 N N . LEU A 1 79 ? 12.507 -2.156 11.915 1.00 80.31 79 LEU A N 1
ATOM 566 C CA . LEU A 1 79 ? 13.735 -2.770 12.416 1.00 80.31 79 LEU A CA 1
ATOM 567 C C . LEU A 1 79 ? 13.816 -4.268 12.092 1.00 80.31 79 LEU A C 1
ATOM 569 O O . LEU A 1 79 ? 14.894 -4.771 11.783 1.00 80.31 79 LEU A O 1
ATOM 573 N N . PHE A 1 80 ? 12.688 -4.977 12.174 1.00 79.19 80 PHE A N 1
ATOM 574 C CA . PHE A 1 80 ? 12.663 -6.441 12.126 1.00 79.19 80 PHE A CA 1
ATOM 575 C C . PHE A 1 80 ? 12.115 -7.023 10.824 1.00 79.19 80 PHE A C 1
ATOM 577 O O . PHE A 1 80 ? 12.437 -8.166 10.517 1.00 79.19 80 PHE A O 1
ATOM 584 N N . VAL A 1 81 ? 11.300 -6.284 10.065 1.00 77.00 81 VAL A N 1
ATOM 585 C CA . VAL A 1 81 ? 10.634 -6.805 8.855 1.00 77.00 81 VAL A CA 1
ATOM 586 C C . VAL A 1 81 ? 11.184 -6.161 7.585 1.00 77.00 81 VAL A C 1
ATOM 588 O O . VAL A 1 81 ? 11.416 -6.869 6.608 1.00 77.00 81 VAL A O 1
ATOM 591 N N . ALA A 1 82 ? 11.464 -4.854 7.592 1.00 74.56 82 ALA A N 1
ATOM 592 C CA . ALA A 1 82 ? 11.973 -4.158 6.405 1.00 74.56 82 ALA A CA 1
ATOM 593 C C . ALA A 1 82 ? 13.287 -4.733 5.830 1.00 74.56 82 ALA A C 1
ATOM 595 O O . ALA A 1 82 ? 13.394 -4.798 4.607 1.00 74.56 82 ALA A O 1
ATOM 596 N N . PRO A 1 83 ? 14.260 -5.219 6.631 1.00 72.62 83 PRO A N 1
ATOM 597 C CA . PRO A 1 83 ? 15.476 -5.832 6.089 1.00 72.62 83 PRO A CA 1
ATOM 598 C C . PRO A 1 83 ? 15.234 -7.140 5.320 1.00 72.62 83 PRO A C 1
ATOM 600 O O . PRO A 1 83 ? 16.110 -7.579 4.581 1.00 72.62 83 PRO A O 1
ATOM 603 N N . PHE A 1 84 ? 14.061 -7.757 5.485 1.00 71.00 84 PHE A N 1
ATOM 604 C CA . PHE A 1 84 ? 13.633 -8.951 4.751 1.00 71.00 84 PHE A CA 1
ATOM 605 C C . PHE A 1 84 ? 12.724 -8.613 3.560 1.00 71.00 84 PHE A C 1
ATOM 607 O O . PHE A 1 84 ? 12.035 -9.494 3.040 1.00 71.00 84 PHE A O 1
ATOM 614 N N . ALA A 1 85 ? 12.686 -7.348 3.128 1.00 69.00 85 ALA A N 1
ATOM 615 C CA . ALA A 1 85 ? 11.935 -6.952 1.946 1.00 69.00 85 ALA A CA 1
ATOM 616 C C . ALA A 1 85 ? 12.399 -7.753 0.715 1.00 69.00 85 ALA A C 1
ATOM 618 O O . ALA A 1 85 ? 13.593 -7.942 0.479 1.00 69.00 85 ALA A O 1
ATOM 619 N N . CYS A 1 86 ? 11.438 -8.254 -0.063 1.00 60.53 86 CYS A N 1
ATOM 620 C CA . CYS A 1 86 ? 11.725 -9.037 -1.259 1.00 60.53 86 CYS A CA 1
ATOM 621 C C . CYS A 1 86 ? 12.388 -8.155 -2.323 1.00 60.53 86 CYS A C 1
ATOM 623 O O . CYS A 1 86 ? 11.782 -7.195 -2.783 1.00 60.53 86 CYS A O 1
ATOM 625 N N . GLY A 1 87 ? 13.589 -8.527 -2.766 1.00 64.12 87 GLY A N 1
ATOM 626 C CA . GLY A 1 87 ? 14.286 -7.886 -3.890 1.00 64.12 87 GLY A CA 1
ATOM 627 C C . GLY A 1 87 ? 13.820 -8.383 -5.261 1.00 64.12 87 GLY A C 1
ATOM 628 O O . GLY A 1 87 ? 14.640 -8.555 -6.155 1.00 64.12 87 GLY A O 1
ATOM 629 N N . TRP A 1 88 ? 12.541 -8.741 -5.402 1.00 62.72 88 TRP A N 1
ATOM 630 C CA . TRP A 1 88 ? 11.999 -9.211 -6.679 1.00 62.72 88 TRP A CA 1
ATOM 631 C C . TRP A 1 88 ? 11.739 -8.027 -7.608 1.00 62.72 88 TRP A C 1
ATOM 633 O O . TRP A 1 88 ? 11.323 -6.979 -7.110 1.00 62.72 88 TRP A O 1
ATOM 643 N N . PRO A 1 89 ? 11.928 -8.204 -8.931 1.00 61.41 89 PRO A N 1
ATOM 644 C CA . PRO A 1 89 ? 11.681 -7.139 -9.886 1.00 61.41 89 PRO A CA 1
ATOM 645 C C . PRO A 1 89 ? 10.231 -6.692 -9.770 1.00 61.41 89 PRO A C 1
ATOM 647 O O . PRO A 1 89 ? 9.309 -7.523 -9.738 1.00 61.41 89 PRO A O 1
ATOM 650 N N . ASP A 1 90 ? 10.033 -5.383 -9.677 1.00 69.81 90 ASP A N 1
ATOM 651 C CA . ASP A 1 90 ? 8.694 -4.832 -9.584 1.00 69.81 90 ASP A CA 1
ATOM 652 C C . ASP A 1 90 ? 7.922 -5.066 -10.900 1.00 69.81 90 ASP A C 1
ATOM 654 O O . ASP A 1 90 ? 8.453 -5.514 -11.926 1.00 69.81 90 ASP A O 1
ATOM 658 N N . GLY A 1 91 ? 6.611 -4.816 -10.881 1.00 67.25 91 GLY A N 1
ATOM 659 C CA . GLY A 1 91 ? 5.775 -5.057 -12.059 1.00 67.25 91 GLY A CA 1
ATOM 660 C C . GLY A 1 91 ? 6.214 -4.253 -13.289 1.00 67.25 91 GLY A C 1
ATOM 661 O O . GLY A 1 91 ? 5.929 -4.668 -14.411 1.00 67.25 91 GLY A O 1
ATOM 662 N N . LEU A 1 92 ? 6.927 -3.142 -13.093 1.00 64.94 92 LEU A N 1
ATOM 663 C CA . LEU A 1 92 ? 7.456 -2.322 -14.171 1.00 64.94 92 LEU A CA 1
ATOM 664 C C . LEU A 1 92 ? 8.747 -2.917 -14.738 1.00 64.94 92 LEU A C 1
ATOM 666 O O . LEU A 1 92 ? 8.860 -3.031 -15.955 1.00 64.94 92 LEU A O 1
ATOM 670 N N . GLU A 1 93 ? 9.676 -3.347 -13.890 1.00 69.75 93 GLU A N 1
ATOM 671 C CA . GLU A 1 93 ? 10.934 -3.988 -14.274 1.00 69.75 93 GLU A CA 1
ATOM 672 C C . GLU A 1 93 ? 10.675 -5.296 -15.030 1.00 69.75 93 GLU A C 1
ATOM 674 O O . GLU A 1 93 ? 11.267 -5.546 -16.079 1.00 69.75 93 GLU A O 1
ATOM 679 N N . LYS A 1 94 ? 9.679 -6.078 -14.596 1.00 71.81 94 LYS A N 1
ATOM 680 C CA . LYS A 1 94 ? 9.259 -7.293 -15.308 1.00 71.81 94 LYS A CA 1
ATOM 681 C C . LYS A 1 94 ? 8.688 -7.002 -16.703 1.00 71.81 94 LYS A C 1
ATOM 683 O O . LYS A 1 94 ? 8.944 -7.747 -17.654 1.00 71.81 94 LYS A O 1
ATOM 688 N N . VAL A 1 95 ? 7.904 -5.930 -16.844 1.00 69.75 95 VAL A N 1
ATOM 689 C CA . VAL A 1 95 ? 7.361 -5.496 -18.143 1.00 69.75 95 VAL A CA 1
ATOM 690 C C . VAL A 1 95 ? 8.468 -4.906 -19.019 1.00 69.75 95 VAL A C 1
ATOM 692 O O . VAL A 1 95 ? 8.511 -5.195 -20.214 1.00 69.75 95 VAL A O 1
ATOM 695 N N . ALA A 1 96 ? 9.401 -4.158 -18.432 1.00 69.88 96 ALA A N 1
ATOM 696 C CA . ALA A 1 96 ? 10.566 -3.619 -19.120 1.00 69.88 96 ALA A CA 1
ATOM 697 C C . ALA A 1 96 ? 11.477 -4.735 -19.653 1.00 69.88 96 ALA A C 1
ATOM 699 O O . ALA A 1 96 ? 11.889 -4.655 -20.808 1.00 69.88 96 ALA A O 1
ATOM 700 N N . GLY A 1 97 ? 11.709 -5.803 -18.884 1.00 67.50 97 GLY A N 1
ATOM 701 C CA . GLY A 1 97 ? 12.431 -6.996 -19.344 1.00 67.50 97 GLY A CA 1
ATOM 702 C C . GLY A 1 97 ? 11.725 -7.733 -20.474 1.00 67.50 97 GLY A C 1
ATOM 703 O O . GLY A 1 97 ? 12.340 -8.091 -21.475 1.00 67.50 97 GLY A O 1
ATOM 704 N N . THR A 1 98 ? 10.402 -7.874 -20.380 1.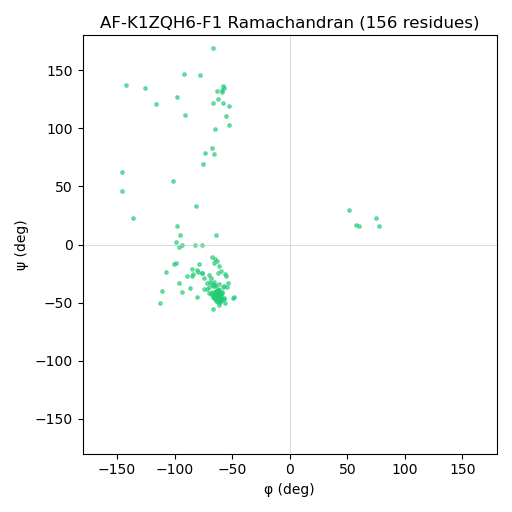00 72.19 98 THR A N 1
ATOM 705 C CA . THR A 1 98 ? 9.604 -8.541 -21.424 1.00 72.19 98 THR A CA 1
ATOM 706 C C . THR A 1 98 ? 9.575 -7.747 -22.738 1.00 72.19 98 THR A C 1
ATOM 708 O O . THR A 1 98 ? 9.536 -8.338 -23.814 1.00 72.19 98 THR A O 1
ATOM 711 N N . LEU A 1 99 ? 9.598 -6.412 -22.664 1.00 69.56 99 LEU A N 1
ATOM 712 C CA . LEU A 1 99 ? 9.533 -5.511 -23.822 1.00 69.56 99 LEU A CA 1
ATOM 713 C C . LEU A 1 99 ? 10.913 -5.025 -24.314 1.00 69.56 99 LEU A C 1
ATOM 715 O O . LEU A 1 99 ? 10.980 -4.307 -25.309 1.00 69.56 99 LEU A O 1
ATOM 719 N N . GLY A 1 100 ? 12.009 -5.405 -23.647 1.00 65.44 100 GLY A N 1
ATOM 720 C CA . GLY A 1 100 ? 13.376 -5.009 -24.016 1.00 65.44 100 GLY A CA 1
ATOM 721 C C . GLY A 1 100 ? 13.772 -3.578 -23.617 1.00 65.44 100 GLY A C 1
ATOM 722 O O . GLY A 1 100 ? 14.773 -3.057 -24.107 1.00 65.44 100 GLY A O 1
ATOM 723 N N . PHE A 1 101 ? 13.024 -2.935 -22.717 1.00 63.78 101 PHE A N 1
ATOM 724 C CA . PHE A 1 101 ? 13.295 -1.576 -22.226 1.00 63.78 101 PHE A CA 1
ATOM 725 C C . PHE A 1 101 ? 14.340 -1.503 -21.099 1.00 63.78 101 PHE A C 1
ATOM 727 O O . PHE A 1 101 ? 14.680 -0.404 -20.660 1.00 63.78 101 PHE A O 1
ATOM 734 N N . GLU A 1 102 ? 14.899 -2.633 -20.649 1.00 61.62 102 GLU A N 1
ATOM 735 C CA . GLU A 1 102 ? 15.911 -2.683 -19.574 1.00 61.62 102 GLU A CA 1
ATOM 736 C C . GLU A 1 102 ? 17.119 -1.764 -19.828 1.00 61.62 102 GLU A C 1
ATOM 738 O O . GLU A 1 102 ? 17.674 -1.181 -18.896 1.00 61.62 102 GLU A O 1
ATOM 743 N N . HIS A 1 103 ? 17.515 -1.580 -21.093 1.00 56.16 103 HIS A N 1
ATOM 744 C CA . HIS A 1 103 ? 18.669 -0.747 -21.441 1.00 56.16 103 HIS A CA 1
ATOM 745 C C . HIS A 1 103 ? 18.428 0.756 -21.205 1.00 56.16 103 HIS A C 1
ATOM 747 O O . HIS A 1 103 ? 19.374 1.491 -20.932 1.00 56.16 103 HIS A O 1
ATOM 753 N N . PHE A 1 104 ? 17.169 1.209 -21.247 1.00 55.94 104 PHE A N 1
ATOM 754 C CA . PHE A 1 104 ? 16.791 2.598 -20.960 1.00 55.94 104 PHE A CA 1
ATOM 755 C C . PHE A 1 104 ? 16.619 2.858 -19.456 1.00 55.94 104 PHE A C 1
ATOM 757 O O . PHE A 1 104 ? 16.826 3.982 -19.000 1.00 55.94 104 PHE A O 1
ATOM 764 N N . ALA A 1 105 ? 16.313 1.819 -18.669 1.00 53.66 105 ALA A N 1
ATOM 765 C CA . ALA A 1 105 ? 16.189 1.915 -17.213 1.00 53.66 105 ALA A CA 1
ATOM 766 C C . ALA A 1 105 ? 17.539 2.183 -16.516 1.00 53.66 105 ALA A C 1
ATOM 768 O O . ALA A 1 105 ? 17.586 2.863 -15.492 1.00 53.66 105 ALA A O 1
ATOM 769 N N . LYS A 1 106 ? 18.659 1.738 -17.109 1.00 50.44 106 LYS A N 1
ATOM 770 C CA . LYS A 1 106 ? 20.019 1.966 -16.581 1.00 50.44 106 LYS A CA 1
ATOM 771 C C . LYS A 1 106 ? 20.492 3.428 -16.608 1.00 50.44 106 LYS A C 1
ATOM 773 O O . LYS A 1 106 ? 21.530 3.724 -16.022 1.00 50.44 106 LYS A O 1
ATOM 778 N N . ALA A 1 107 ? 19.772 4.334 -17.273 1.00 44.84 107 ALA A N 1
ATOM 779 C CA . ALA A 1 107 ? 20.230 5.701 -17.528 1.00 44.84 107 ALA A CA 1
ATOM 780 C C . ALA A 1 107 ? 19.681 6.771 -16.564 1.00 44.84 107 ALA A C 1
ATOM 782 O O . ALA A 1 107 ? 20.018 7.943 -16.718 1.00 44.84 107 ALA A O 1
ATOM 783 N N . VAL A 1 108 ? 18.882 6.410 -15.552 1.00 49.16 108 VAL A N 1
ATOM 784 C CA . VAL A 1 108 ? 18.428 7.367 -14.523 1.00 49.16 108 VAL A CA 1
ATOM 785 C C . VAL A 1 108 ? 19.255 7.197 -13.247 1.00 49.16 108 VAL A C 1
ATOM 787 O O . VAL A 1 108 ? 18.739 7.032 -12.147 1.00 49.16 108 VAL A O 1
ATOM 790 N N . THR A 1 109 ? 20.579 7.282 -13.373 1.00 44.34 109 THR A N 1
ATOM 791 C CA . THR A 1 109 ? 21.451 7.662 -12.255 1.00 44.34 109 THR A CA 1
ATOM 792 C C . THR A 1 109 ? 21.313 9.164 -12.032 1.00 44.34 109 THR A C 1
ATOM 794 O O . THR A 1 109 ? 22.223 9.951 -12.288 1.00 44.34 109 THR A O 1
ATOM 797 N N . MET A 1 110 ? 20.143 9.594 -11.554 1.00 42.88 110 MET A N 1
ATOM 798 C CA . MET A 1 110 ? 20.062 10.909 -10.930 1.00 42.88 110 MET A CA 1
ATOM 799 C C . MET A 1 110 ? 20.990 10.848 -9.710 1.00 42.88 110 MET A C 1
ATOM 801 O O . MET A 1 110 ? 20.800 9.969 -8.868 1.00 42.88 110 MET A O 1
ATOM 805 N N . PRO A 1 111 ? 21.966 11.756 -9.553 1.00 48.88 111 PRO A N 1
ATOM 806 C CA . PRO A 1 111 ? 22.876 11.766 -8.401 1.00 48.88 111 PRO A CA 1
ATOM 807 C C . PRO A 1 111 ? 22.167 12.024 -7.049 1.00 48.88 111 PRO A C 1
ATOM 809 O O . PRO A 1 111 ? 22.820 12.216 -6.028 1.00 48.88 111 PRO A O 1
ATOM 812 N N . THR A 1 112 ? 20.831 12.042 -7.030 1.00 47.41 112 THR A N 1
ATOM 813 C CA . THR A 1 112 ? 19.969 12.452 -5.920 1.00 47.41 112 THR A CA 1
ATOM 814 C C . THR A 1 112 ? 18.775 11.518 -5.682 1.00 47.41 112 THR A C 1
ATOM 816 O O . THR A 1 112 ? 17.791 11.949 -5.078 1.00 47.41 112 THR A O 1
ATOM 819 N N . THR A 1 113 ? 18.807 10.244 -6.098 1.00 56.34 113 THR A N 1
ATOM 820 C CA . THR A 1 113 ? 17.773 9.289 -5.653 1.00 56.34 113 THR A CA 1
ATOM 821 C C . THR A 1 113 ? 18.010 8.897 -4.193 1.00 56.34 113 THR A C 1
ATOM 823 O O . THR A 1 113 ? 18.570 7.846 -3.881 1.00 56.34 113 THR A O 1
ATOM 826 N N . LEU A 1 114 ? 17.612 9.783 -3.279 1.00 54.16 114 LEU A N 1
ATOM 827 C CA . LEU A 1 114 ? 17.549 9.505 -1.849 1.00 54.16 114 LEU A CA 1
ATOM 828 C C . LEU A 1 114 ? 16.670 8.261 -1.638 1.00 54.16 114 LEU A C 1
ATOM 830 O O . LEU A 1 114 ? 15.461 8.327 -1.844 1.00 54.16 114 LEU A O 1
ATOM 834 N N . PHE A 1 115 ? 17.290 7.149 -1.228 1.00 57.31 115 PHE A N 1
ATOM 835 C CA . PHE A 1 115 ? 16.643 5.879 -0.867 1.00 57.31 115 PHE A CA 1
ATOM 836 C C . PHE A 1 115 ? 16.106 5.002 -2.016 1.00 57.31 115 PHE A C 1
ATOM 838 O O . PHE A 1 115 ? 15.239 4.162 -1.763 1.00 57.31 115 PHE A O 1
ATOM 845 N N . ALA A 1 116 ? 16.613 5.133 -3.250 1.00 60.38 116 ALA A N 1
ATOM 846 C CA . ALA A 1 116 ? 16.300 4.151 -4.302 1.00 60.38 116 ALA A CA 1
ATOM 847 C C . ALA A 1 116 ? 16.748 2.745 -3.877 1.00 60.38 116 ALA A C 1
ATOM 849 O O . ALA A 1 116 ? 17.842 2.578 -3.337 1.00 60.38 116 ALA A O 1
ATOM 850 N N . ASP A 1 117 ? 15.876 1.754 -4.055 1.00 61.53 117 ASP A N 1
ATOM 851 C CA . ASP A 1 117 ? 16.073 0.371 -3.596 1.00 61.53 117 ASP A CA 1
ATOM 852 C C . ASP A 1 117 ? 16.458 0.251 -2.115 1.00 61.53 117 ASP A C 1
ATOM 854 O O . ASP A 1 117 ? 17.180 -0.658 -1.710 1.00 61.53 117 ASP A O 1
ATOM 858 N N . TYR A 1 118 ? 16.002 1.197 -1.285 1.00 57.41 118 TYR A N 1
ATOM 859 C CA . TYR A 1 118 ? 16.384 1.305 0.125 1.00 57.41 118 TYR A CA 1
ATOM 860 C C . TYR A 1 118 ? 17.896 1.504 0.349 1.00 57.41 118 TYR A C 1
ATOM 862 O O . TYR A 1 118 ? 18.389 1.359 1.473 1.00 57.41 118 TYR A O 1
ATOM 870 N N . THR A 1 119 ? 18.640 1.878 -0.695 1.00 65.12 119 THR A N 1
ATOM 871 C CA . THR A 1 119 ? 20.077 2.156 -0.648 1.00 65.12 119 THR A CA 1
ATOM 872 C C . THR A 1 119 ? 20.352 3.634 -0.378 1.00 65.12 119 THR A C 1
ATOM 874 O O . THR A 1 119 ? 19.603 4.528 -0.772 1.00 65.12 119 THR A O 1
ATOM 877 N N . THR A 1 120 ? 21.440 3.910 0.331 1.00 65.25 120 THR A N 1
ATOM 878 C CA . THR A 1 120 ? 21.903 5.260 0.623 1.00 65.25 120 THR A CA 1
ATOM 879 C C . THR A 1 120 ? 23.343 5.368 0.158 1.00 65.25 120 THR A C 1
ATOM 881 O O . THR A 1 120 ? 24.143 4.478 0.446 1.00 65.25 120 THR A O 1
ATOM 884 N N . PRO A 1 121 ? 23.710 6.455 -0.536 1.00 59.84 121 PRO A N 1
ATOM 885 C CA . PRO A 1 121 ? 25.029 6.576 -1.156 1.00 59.84 121 PRO A CA 1
ATOM 886 C C . PRO A 1 121 ? 26.188 6.577 -0.145 1.00 59.84 121 PRO A C 1
ATOM 888 O O . PRO A 1 121 ? 27.336 6.387 -0.530 1.00 59.84 121 PRO A O 1
ATOM 891 N N . TRP A 1 122 ? 25.900 6.769 1.147 1.00 60.44 122 TRP A N 1
ATOM 892 C CA . TRP A 1 122 ? 26.897 6.830 2.216 1.00 60.44 122 TRP A CA 1
ATOM 893 C C . TRP A 1 122 ? 27.075 5.534 3.017 1.00 60.44 122 TRP A C 1
ATOM 895 O O . TRP A 1 122 ? 28.077 5.416 3.721 1.00 60.44 122 TRP A O 1
ATOM 905 N N . LEU A 1 123 ? 26.152 4.565 2.942 1.00 64.06 123 LEU A N 1
ATOM 906 C CA . LEU A 1 123 ? 26.228 3.326 3.727 1.00 64.06 123 LEU A CA 1
ATOM 907 C C . LEU A 1 123 ? 26.381 2.110 2.810 1.00 64.06 123 LEU A C 1
ATOM 909 O O . LEU A 1 123 ? 25.507 1.797 2.012 1.00 64.06 123 LEU A O 1
ATOM 913 N N . SER A 1 124 ? 27.471 1.366 2.995 1.00 60.78 124 SER A N 1
ATOM 914 C CA . SER A 1 124 ? 27.769 0.140 2.241 1.00 60.78 124 SER A CA 1
ATOM 915 C C . SER A 1 124 ? 26.997 -1.093 2.723 1.00 60.78 124 SER A C 1
ATOM 917 O O . SER A 1 124 ? 26.921 -2.094 2.015 1.00 60.78 124 SER A O 1
ATOM 919 N N . THR A 1 125 ? 26.429 -1.055 3.933 1.00 71.88 125 THR A N 1
ATOM 920 C CA . THR A 1 125 ? 25.699 -2.192 4.509 1.00 71.88 125 THR A CA 1
ATOM 921 C C . THR A 1 125 ? 24.218 -2.096 4.158 1.00 71.88 125 THR A C 1
ATOM 923 O O . THR A 1 125 ? 23.518 -1.232 4.689 1.00 71.88 125 THR A O 1
ATOM 926 N N . ALA A 1 126 ? 23.737 -3.019 3.318 1.00 69.62 126 ALA A N 1
ATOM 927 C CA . ALA A 1 126 ? 22.342 -3.087 2.871 1.00 69.62 126 ALA A CA 1
ATOM 928 C C . ALA A 1 126 ? 21.344 -2.990 4.041 1.00 69.62 126 ALA A C 1
ATOM 930 O O . ALA A 1 126 ? 20.435 -2.170 4.015 1.00 69.62 126 ALA A O 1
ATOM 931 N N . PHE A 1 127 ? 21.601 -3.726 5.128 1.00 72.06 127 PHE A N 1
ATOM 932 C CA . PHE A 1 127 ? 20.778 -3.712 6.341 1.00 72.06 127 PHE A CA 1
ATOM 933 C C . PHE A 1 127 ? 20.609 -2.311 6.946 1.00 72.06 127 PHE A C 1
ATOM 935 O O . PHE A 1 127 ? 19.497 -1.871 7.234 1.00 72.06 127 PHE A O 1
ATOM 942 N N . LEU A 1 128 ? 21.719 -1.592 7.135 1.00 70.81 128 LEU A N 1
ATOM 943 C CA . LEU A 1 128 ? 21.704 -0.298 7.813 1.00 70.81 128 LEU A CA 1
ATOM 944 C C . LEU A 1 128 ? 21.056 0.777 6.936 1.00 70.81 128 LEU A C 1
ATOM 946 O O . LEU A 1 128 ? 20.358 1.655 7.441 1.00 70.81 128 LEU A O 1
ATOM 950 N N . SER A 1 129 ? 21.231 0.662 5.621 1.00 75.44 129 SER A N 1
ATOM 951 C CA . SER A 1 129 ? 20.578 1.540 4.662 1.00 75.44 129 SER A CA 1
ATOM 952 C C . SER A 1 129 ? 19.056 1.355 4.641 1.00 75.44 129 SER A C 1
ATOM 954 O O . SER A 1 129 ? 18.323 2.345 4.687 1.00 75.44 129 SER A O 1
ATOM 956 N N . THR A 1 130 ? 18.567 0.110 4.663 1.00 76.69 130 THR A N 1
ATOM 957 C CA . THR A 1 130 ? 17.125 -0.181 4.686 1.00 76.69 130 THR A CA 1
ATOM 958 C C . THR A 1 130 ? 16.452 0.305 5.964 1.00 76.69 130 THR A C 1
ATOM 960 O O . THR A 1 130 ? 15.378 0.909 5.910 1.00 76.69 130 THR A O 1
ATOM 963 N N . VAL A 1 131 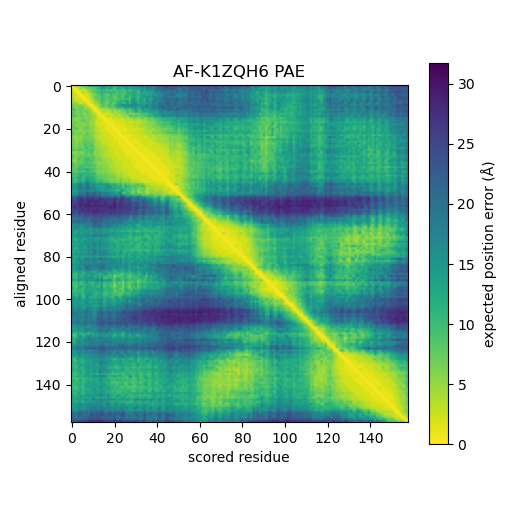? 17.103 0.120 7.114 1.00 78.69 131 VAL A N 1
ATOM 964 C CA . VAL A 1 131 ? 16.603 0.636 8.396 1.00 78.69 131 VAL A CA 1
ATOM 965 C C . VAL A 1 131 ? 16.583 2.169 8.397 1.00 78.69 131 VAL A C 1
ATOM 967 O O . VAL A 1 131 ? 15.603 2.774 8.836 1.00 78.69 131 VAL A O 1
ATOM 970 N N . LEU A 1 132 ? 17.615 2.825 7.859 1.00 80.25 132 LEU A N 1
ATOM 971 C CA . LEU A 1 132 ? 17.666 4.287 7.774 1.00 80.25 132 LEU A CA 1
ATOM 972 C C . LEU A 1 132 ? 16.560 4.844 6.862 1.00 80.25 132 LEU A C 1
ATOM 974 O O . LEU A 1 132 ? 15.829 5.748 7.261 1.00 80.25 132 LEU A O 1
ATOM 978 N N . ALA A 1 133 ? 16.381 4.262 5.675 1.00 80.19 133 ALA A N 1
ATOM 979 C CA . ALA A 1 133 ? 15.299 4.624 4.761 1.00 80.19 133 ALA A CA 1
ATOM 980 C C . ALA A 1 133 ? 13.918 4.471 5.422 1.00 80.19 133 ALA A C 1
ATOM 982 O O . ALA A 1 133 ? 13.087 5.383 5.380 1.00 80.19 133 ALA A O 1
ATOM 983 N N . GLY A 1 134 ? 13.693 3.335 6.092 1.00 78.81 134 GLY A N 1
ATOM 984 C CA . GLY A 1 134 ? 12.436 3.045 6.778 1.00 78.81 134 GLY A CA 1
ATOM 985 C C . GLY A 1 134 ? 12.154 4.000 7.940 1.00 78.81 134 GLY A C 1
ATOM 986 O O . GLY A 1 134 ? 11.034 4.489 8.080 1.00 78.81 134 GLY A O 1
ATOM 987 N N . THR A 1 135 ? 13.166 4.317 8.752 1.00 81.69 135 THR A N 1
ATOM 988 C CA . THR A 1 135 ? 13.016 5.233 9.900 1.00 81.69 135 THR A CA 1
ATOM 989 C C . THR A 1 135 ? 12.694 6.658 9.463 1.00 81.69 135 THR A C 1
ATOM 991 O O . THR A 1 135 ? 11.789 7.273 10.031 1.00 81.69 135 THR A O 1
ATOM 994 N N . VAL A 1 136 ? 13.359 7.163 8.419 1.00 84.50 136 VAL A N 1
ATOM 995 C CA . VAL A 1 136 ? 13.040 8.471 7.825 1.00 84.50 136 VAL A CA 1
ATOM 996 C C . VAL A 1 136 ? 11.594 8.490 7.326 1.00 84.50 136 VAL A C 1
ATOM 998 O O . VAL A 1 136 ? 10.846 9.405 7.670 1.00 84.50 136 VAL A O 1
ATOM 1001 N N . GLY A 1 137 ? 11.165 7.447 6.607 1.00 80.25 137 GLY A N 1
ATOM 1002 C CA . GLY A 1 137 ? 9.783 7.319 6.136 1.00 80.25 137 GLY A CA 1
ATOM 1003 C C . GLY A 1 137 ? 8.750 7.357 7.269 1.00 80.25 137 GLY A C 1
ATOM 1004 O O . GLY A 1 137 ? 7.777 8.113 7.190 1.00 80.25 137 GLY A O 1
ATOM 1005 N N . VAL A 1 138 ? 8.983 6.608 8.355 1.00 85.12 138 VAL A N 1
ATOM 1006 C CA . VAL A 1 138 ? 8.099 6.601 9.537 1.00 85.12 138 VAL A CA 1
ATOM 1007 C C . VAL A 1 138 ? 7.986 7.994 10.156 1.00 85.12 138 VAL A C 1
ATOM 1009 O O . VAL A 1 138 ? 6.875 8.443 10.441 1.00 85.12 138 VAL A O 1
ATOM 1012 N N . ILE A 1 139 ? 9.105 8.704 10.329 1.00 8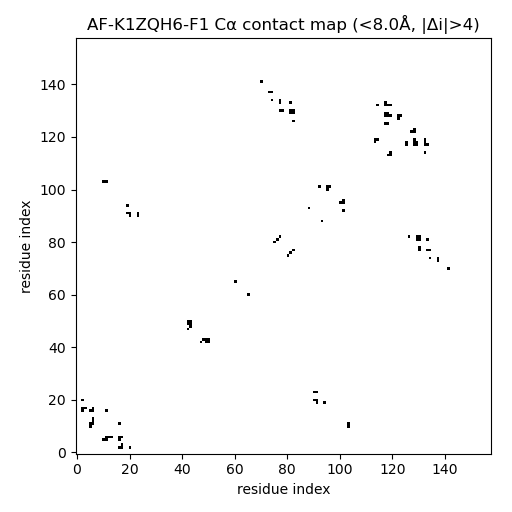6.50 139 ILE A N 1
ATOM 1013 C CA . ILE A 1 139 ? 9.116 10.055 10.911 1.00 86.50 139 ILE A CA 1
ATOM 1014 C C . ILE A 1 139 ? 8.322 11.029 10.036 1.00 86.50 139 ILE A C 1
ATOM 1016 O O . ILE A 1 139 ? 7.500 11.789 10.556 1.00 86.50 139 ILE A O 1
ATOM 1020 N N . THR A 1 140 ? 8.524 10.998 8.717 1.00 84.56 140 THR A N 1
ATOM 1021 C CA . THR A 1 140 ? 7.832 11.894 7.784 1.00 84.56 140 THR A CA 1
ATOM 1022 C C . THR A 1 140 ? 6.320 11.673 7.803 1.00 84.56 140 THR A C 1
ATOM 1024 O O . THR A 1 140 ? 5.561 12.633 7.960 1.00 84.56 140 THR A O 1
ATOM 1027 N N . VAL A 1 141 ? 5.867 10.419 7.695 1.00 84.56 141 VAL A N 1
ATOM 1028 C CA . VAL A 1 141 ? 4.432 10.088 7.683 1.00 84.56 141 VAL A CA 1
ATOM 1029 C C . VAL A 1 141 ? 3.778 10.413 9.025 1.00 84.56 141 VAL A C 1
ATOM 1031 O O . VAL A 1 141 ? 2.689 10.997 9.057 1.00 84.56 141 VAL A O 1
ATOM 1034 N N . PHE A 1 142 ? 4.443 10.084 10.135 1.00 83.56 142 PHE A N 1
ATOM 1035 C CA . PHE A 1 142 ? 3.941 10.389 11.472 1.00 83.56 142 PHE A CA 1
ATOM 1036 C C . PHE A 1 142 ? 3.816 11.901 11.689 1.00 83.56 142 PHE A C 1
ATOM 1038 O O . PHE A 1 142 ? 2.767 12.377 12.126 1.00 83.56 142 PHE A O 1
ATOM 1045 N N . GLY A 1 143 ? 4.851 12.665 11.326 1.00 86.19 143 GLY A N 1
ATOM 1046 C CA . GLY A 1 143 ? 4.851 14.122 11.430 1.00 86.19 143 GLY A CA 1
ATOM 1047 C C . GLY A 1 143 ? 3.728 14.762 10.616 1.00 86.19 143 GLY A C 1
ATOM 1048 O O . GLY A 1 143 ? 2.966 15.570 11.147 1.00 86.19 143 GLY A O 1
ATOM 1049 N N . PHE A 1 144 ? 3.565 14.355 9.355 1.00 87.00 144 PHE A N 1
ATOM 1050 C CA . PHE A 1 144 ? 2.503 14.872 8.491 1.00 87.00 144 PHE A CA 1
ATOM 1051 C C . PHE A 1 144 ? 1.104 14.552 9.038 1.00 87.00 144 PHE A C 1
ATOM 1053 O O . PHE A 1 144 ? 0.258 15.438 9.151 1.00 87.00 144 PHE A O 1
ATOM 1060 N N . SER A 1 145 ? 0.882 13.307 9.465 1.00 81.62 145 SER A N 1
ATOM 1061 C CA . SER A 1 145 ? -0.395 12.874 10.045 1.00 81.62 145 SER A CA 1
ATOM 1062 C C . SER A 1 145 ? -0.730 13.652 11.320 1.00 81.62 145 SER A C 1
ATOM 1064 O O . SER A 1 145 ? -1.865 14.096 11.507 1.00 81.62 145 SER A O 1
ATOM 1066 N N . TYR A 1 146 ? 0.264 13.876 12.183 1.00 83.44 146 TYR A N 1
ATOM 1067 C CA . TYR A 1 146 ? 0.101 14.668 13.398 1.00 83.44 146 TYR A CA 1
ATOM 1068 C C . TYR A 1 146 ? -0.266 16.127 13.088 1.00 83.44 146 TYR A C 1
ATOM 1070 O O . TYR A 1 146 ? -1.180 16.675 13.709 1.00 83.44 146 TYR A O 1
ATOM 1078 N N . LEU A 1 147 ? 0.371 16.742 12.086 1.00 84.88 147 LEU A N 1
ATOM 1079 C CA . LEU A 1 147 ? 0.035 18.097 11.634 1.00 84.88 147 LEU A CA 1
ATOM 1080 C C . LEU A 1 147 ? -1.395 18.189 11.086 1.00 84.88 147 LEU A C 1
ATOM 1082 O O . LEU A 1 147 ? -2.120 19.119 11.444 1.00 84.88 147 LEU A O 1
ATOM 1086 N N . CYS A 1 148 ? -1.830 17.220 10.277 1.00 84.00 148 CYS A N 1
ATOM 1087 C CA . CYS A 1 148 ? -3.209 17.159 9.788 1.00 84.00 148 CYS A CA 1
ATOM 1088 C C . CYS A 1 148 ? -4.218 17.062 10.939 1.00 84.00 148 CYS A C 1
ATOM 1090 O O . CYS A 1 148 ? -5.211 17.790 10.942 1.00 84.00 148 CYS A O 1
ATOM 1092 N N . LEU A 1 149 ? -3.948 16.229 11.949 1.00 81.75 149 LEU A N 1
ATOM 1093 C CA . LEU A 1 149 ? -4.805 16.119 13.134 1.00 81.75 149 LEU A CA 1
ATOM 1094 C C . LEU A 1 149 ? -4.889 17.440 13.909 1.00 81.75 149 LEU A C 1
ATOM 1096 O O . LEU A 1 149 ? -5.979 17.844 14.317 1.00 81.75 149 LEU A O 1
ATOM 1100 N N . LEU A 1 150 ? -3.764 18.141 14.083 1.00 81.12 150 LEU A N 1
ATOM 1101 C CA . LEU A 1 150 ? -3.756 19.463 14.715 1.00 81.12 150 LEU A CA 1
ATOM 1102 C C . LEU A 1 150 ? -4.542 20.497 13.895 1.00 81.12 150 LEU A C 1
ATOM 1104 O O . LEU A 1 150 ? -5.273 21.302 14.474 1.00 81.12 150 LEU A O 1
ATOM 1108 N N . ALA A 1 151 ? -4.434 20.463 12.565 1.00 82.44 151 ALA A N 1
ATOM 1109 C CA . ALA A 1 151 ? -5.152 21.372 11.674 1.00 82.44 151 ALA A CA 1
ATOM 1110 C C . ALA A 1 151 ? -6.672 21.136 11.690 1.00 82.44 151 ALA A C 1
ATOM 1112 O O . ALA A 1 151 ? -7.437 22.102 11.718 1.00 82.44 151 ALA A O 1
ATOM 1113 N N . ILE A 1 152 ? -7.111 19.872 11.715 1.00 82.62 152 ILE A N 1
ATOM 1114 C CA . ILE A 1 152 ? -8.531 19.503 11.830 1.00 82.62 152 ILE A CA 1
ATOM 1115 C C . ILE A 1 152 ? -9.077 19.935 13.192 1.00 82.62 152 ILE A C 1
ATOM 1117 O O . ILE A 1 152 ? -10.126 20.572 13.251 1.00 82.62 152 ILE A O 1
ATOM 1121 N N . LYS A 1 153 ? -8.341 19.662 14.278 1.00 74.69 153 LYS A N 1
ATOM 1122 C CA . LYS A 1 153 ? -8.758 20.065 15.625 1.00 74.69 153 LYS A CA 1
ATOM 1123 C C . LYS A 1 153 ? -8.902 21.585 15.745 1.00 74.69 153 LYS A C 1
ATOM 1125 O O . LYS A 1 153 ? -9.925 22.059 16.217 1.00 74.69 153 LYS A O 1
ATOM 1130 N N . LYS A 1 154 ? -7.930 22.351 15.235 1.00 72.94 15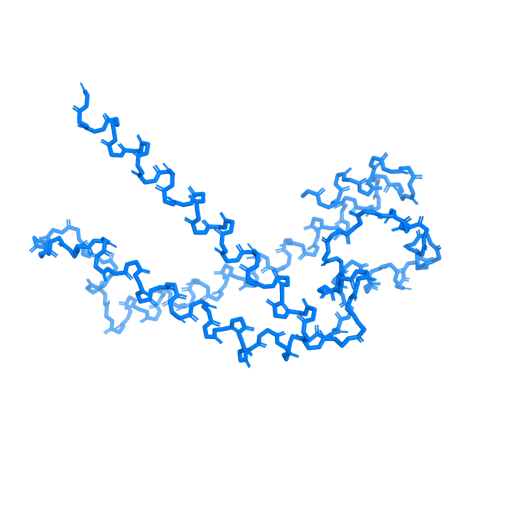4 LYS A N 1
ATOM 1131 C CA . LYS A 1 154 ? -7.987 23.822 15.232 1.00 72.94 154 LYS A CA 1
ATOM 1132 C C . LYS A 1 154 ? -9.239 24.363 14.525 1.00 72.94 154 LYS A C 1
ATOM 1134 O O . LYS A 1 154 ? -9.773 25.374 14.961 1.00 72.94 154 LYS A O 1
ATOM 1139 N N . ARG A 1 155 ? -9.700 23.707 13.451 1.00 66.00 155 ARG A N 1
ATOM 1140 C CA . ARG A 1 155 ? -10.933 24.083 12.736 1.00 66.00 155 ARG A CA 1
ATOM 1141 C C . ARG A 1 155 ? -12.217 23.716 13.479 1.00 66.00 155 ARG A C 1
ATOM 1143 O O . ARG A 1 155 ? -13.213 24.376 13.249 1.00 66.00 155 ARG A O 1
ATOM 1150 N N . ALA A 1 156 ? -12.209 22.672 14.305 1.00 64.31 156 ALA A N 1
ATOM 1151 C CA . ALA A 1 156 ? -13.367 22.298 15.119 1.00 64.31 156 ALA A CA 1
ATOM 1152 C C . ALA A 1 156 ? -13.552 23.221 16.339 1.00 64.31 156 ALA A C 1
ATOM 1154 O O . ALA A 1 156 ? -14.663 23.354 16.838 1.00 64.31 156 ALA A O 1
ATOM 1155 N N . ASP A 1 157 ? -12.464 23.854 16.791 1.00 59.16 157 ASP A N 1
ATOM 1156 C CA . ASP A 1 157 ? -12.438 24.764 17.941 1.00 59.16 157 ASP A CA 1
ATOM 1157 C C . ASP A 1 157 ? -12.630 26.260 17.549 1.00 59.16 157 ASP A C 1
ATOM 1159 O O . ASP A 1 157 ? -12.585 27.117 18.432 1.00 59.16 157 ASP A O 1
ATOM 1163 N N . SER A 1 158 ? -12.793 26.591 16.253 1.00 53.91 158 SER A N 1
ATOM 1164 C CA . SER A 1 158 ? -13.019 27.960 15.719 1.00 53.91 158 SER A CA 1
ATOM 1165 C C . SER A 1 158 ? -14.435 28.129 15.182 1.00 53.91 158 SER A C 1
ATOM 1167 O O . SER A 1 158 ? -14.983 29.241 15.335 1.00 53.91 158 SER A O 1
#

Radius of gyration: 21.14 Å; Cα contacts (8 Å, |Δi|>4): 68; chains: 1; bounding box: 52×41×51 Å

Sequence (158 aa):
MCAGLLALSNTVDWGIAFPAMAGVHALIGMGEALITSLIITALLRIRPELVTSHDRPCPALNSRALAPYGLLISAGLVLFVAPFACGWPDGLEKVAGTLGFEHFAKAVTMPTTLFADYTTPWLSTAFLSTVLAGTVGVITVFGFSYLCLLAIKKRADS

pLDDT: mean 72.89, std 12.72, range [42.88, 96.25]

Mean predicted aligned error: 13.42 Å

Foldseek 3Di:
DVLVVCCVVVLDPNVQSVCLVVVLVVVVVVVVVVVVVVVLVVCCVPPVCVVPVPDDPDVPPPVVVCLVVVLVVLLCCQLPPQLVDDPDDPSVSVVCVVVVVNVSVVPPPPVDPQQDVLDDPPDPDSNVSSSVSSVVVSVVVSVVVVVVVVVVVVVVVD

Secondary structure (DSSP, 8-state):
-HHHHHHHTTSS-HHHHHHHHHHHHHHHHHHHHHHHHHHHHHHHHH-GGGTS-SS-------HHHHHHHHHHHHHHHHHHTGGG---PPPHHHHHHHHHTTHHHHTT---TT-TTGGG--TT---HHHHHHHHHHHHHHHHHHHHHHHHHHHHHHH--